Protein AF-A0A1I6K6W9-F1 (afdb_monomer)

Structure (mmCIF, N/CA/C/O backbone):
data_AF-A0A1I6K6W9-F1
#
_entry.id   AF-A0A1I6K6W9-F1
#
loop_
_atom_site.group_PDB
_atom_site.id
_atom_site.type_symbol
_atom_site.label_atom_id
_atom_site.label_alt_id
_atom_site.label_comp_id
_atom_site.label_asym_id
_atom_site.label_entity_id
_atom_site.label_seq_id
_atom_site.pdb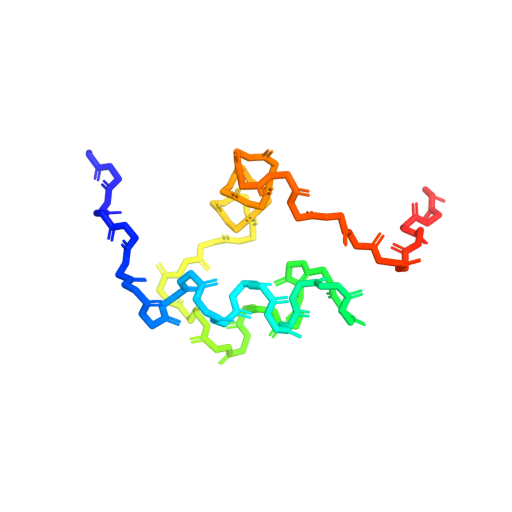x_PDB_ins_code
_atom_site.Cartn_x
_atom_site.Cartn_y
_atom_site.Cartn_z
_atom_site.occupancy
_atom_site.B_iso_or_equiv
_atom_site.auth_seq_id
_atom_site.auth_comp_id
_atom_site.auth_asym_id
_atom_site.auth_atom_id
_atom_site.pdbx_PDB_model_num
ATOM 1 N N .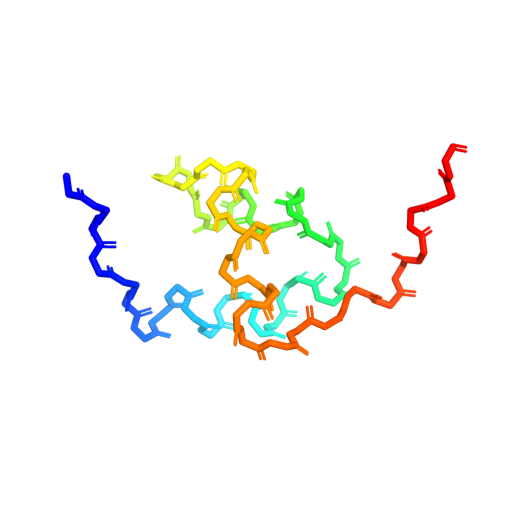 MET A 1 1 ? 10.141 3.228 -16.155 1.00 42.62 1 MET A N 1
ATOM 2 C CA . MET A 1 1 ? 9.067 4.128 -15.674 1.00 42.62 1 MET A CA 1
ATOM 3 C C . MET A 1 1 ? 8.088 3.319 -14.829 1.00 42.62 1 MET A C 1
ATOM 5 O O . MET A 1 1 ? 7.632 2.283 -15.289 1.00 42.62 1 MET A O 1
ATOM 9 N N . SER A 1 2 ? 7.817 3.717 -13.582 1.00 57.44 2 SER A N 1
ATOM 10 C CA . SER A 1 2 ? 6.780 3.063 -12.764 1.00 57.44 2 SER A CA 1
ATOM 11 C C . SER A 1 2 ? 5.413 3.383 -13.362 1.00 57.44 2 SER A C 1
ATOM 13 O O . SER A 1 2 ? 5.091 4.561 -13.487 1.00 57.44 2 SER A O 1
ATOM 15 N N . ALA A 1 3 ? 4.600 2.371 -13.675 1.00 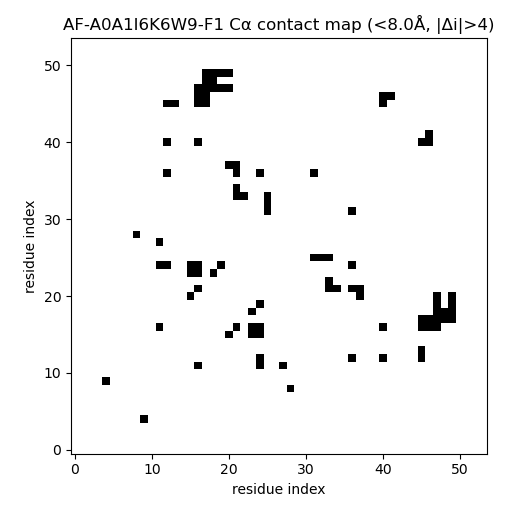73.88 3 ALA A N 1
ATOM 16 C CA . ALA A 1 3 ? 3.225 2.593 -14.113 1.00 73.88 3 ALA A CA 1
ATOM 17 C C . ALA A 1 3 ? 2.470 3.465 -13.084 1.00 73.88 3 ALA A C 1
ATOM 19 O O . ALA A 1 3 ? 2.629 3.234 -11.870 1.00 73.88 3 ALA A O 1
ATOM 20 N N . PRO A 1 4 ? 1.677 4.458 -13.529 1.00 83.25 4 PRO A N 1
ATOM 21 C CA . PRO A 1 4 ? 0.897 5.304 -12.632 1.00 83.25 4 PRO A CA 1
ATOM 22 C C . PRO A 1 4 ? -0.041 4.443 -11.784 1.00 83.25 4 PRO A C 1
ATOM 24 O O . PRO A 1 4 ? -0.532 3.406 -12.231 1.00 83.25 4 PRO A O 1
ATOM 27 N N . TRP A 1 5 ? -0.221 4.820 -10.520 1.00 85.00 5 TRP A N 1
ATOM 28 C CA . TRP A 1 5 ? -1.147 4.130 -9.627 1.00 85.00 5 TRP A CA 1
ATOM 29 C C . TRP A 1 5 ? -2.570 4.529 -9.984 1.00 85.00 5 TRP A C 1
ATOM 31 O O . TRP A 1 5 ? -2.904 5.711 -9.977 1.00 85.00 5 TRP A O 1
ATOM 41 N N . SER A 1 6 ? -3.405 3.547 -10.298 1.00 88.25 6 SER A N 1
ATOM 42 C CA . SER A 1 6 ? -4.809 3.796 -10.621 1.00 88.25 6 SER A CA 1
ATOM 43 C C . SER A 1 6 ?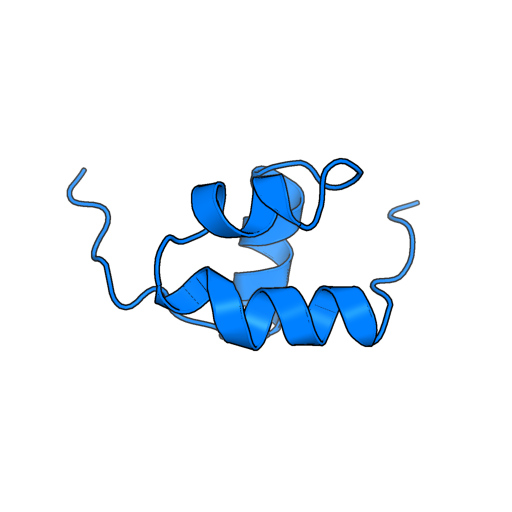 -5.613 4.069 -9.349 1.00 88.25 6 SER A C 1
ATOM 45 O O . SER A 1 6 ? -5.301 3.526 -8.288 1.00 88.25 6 SER A O 1
ATOM 47 N N . GLY A 1 7 ? -6.708 4.833 -9.447 1.00 88.69 7 GLY A N 1
ATOM 48 C CA . GLY A 1 7 ? -7.585 5.125 -8.301 1.00 88.69 7 GLY A CA 1
ATOM 49 C C . GLY A 1 7 ? -8.061 3.866 -7.560 1.00 88.69 7 GLY A C 1
ATOM 50 O O . GLY A 1 7 ? -8.093 3.842 -6.331 1.00 88.69 7 GLY A O 1
ATOM 51 N N . ARG A 1 8 ? -8.313 2.772 -8.294 1.00 88.25 8 ARG A N 1
ATOM 52 C CA . ARG A 1 8 ? -8.628 1.455 -7.717 1.00 88.25 8 ARG A CA 1
ATOM 53 C C . ARG A 1 8 ? -7.477 0.894 -6.874 1.00 88.25 8 ARG A C 1
ATOM 55 O O . ARG A 1 8 ? -7.720 0.401 -5.778 1.00 88.25 8 ARG A O 1
ATOM 62 N N . GLU A 1 9 ? -6.236 0.984 -7.350 1.00 89.62 9 GLU A N 1
ATOM 63 C CA . GLU A 1 9 ? -5.066 0.490 -6.610 1.00 89.62 9 GLU A CA 1
ATOM 64 C C . GLU A 1 9 ? -4.814 1.318 -5.341 1.00 89.62 9 GLU A C 1
ATOM 66 O O . GLU A 1 9 ? -4.502 0.766 -4.288 1.00 89.62 9 GLU A O 1
ATOM 71 N N . LEU A 1 10 ? -5.007 2.639 -5.420 1.00 89.38 10 LEU A N 1
ATOM 72 C CA . LEU A 1 10 ? -4.907 3.544 -4.273 1.00 89.38 10 LEU A CA 1
ATOM 73 C C . LEU A 1 10 ? -5.987 3.251 -3.221 1.00 89.38 10 LEU A C 1
ATOM 75 O O . LEU A 1 10 ? -5.692 3.237 -2.026 1.00 89.38 10 LEU A O 1
ATOM 79 N N . ALA A 1 11 ? -7.222 2.979 -3.653 1.00 91.12 11 ALA A N 1
ATOM 80 C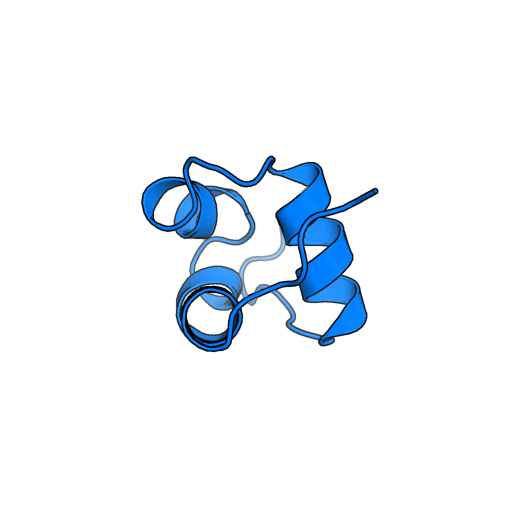 CA . ALA A 1 11 ? -8.315 2.586 -2.765 1.00 91.12 11 ALA A CA 1
ATOM 81 C C . ALA A 1 11 ? -8.019 1.255 -2.058 1.00 91.12 11 ALA A C 1
ATOM 83 O O . ALA A 1 11 ? -8.220 1.136 -0.849 1.00 91.12 11 ALA A O 1
ATOM 84 N N . VAL A 1 12 ? -7.469 0.280 -2.790 1.00 90.06 12 VAL A N 1
ATOM 85 C CA . VAL A 1 12 ? -7.008 -0.994 -2.222 1.00 90.06 12 VAL A CA 1
ATOM 86 C C . VAL A 1 12 ? -5.925 -0.762 -1.171 1.00 90.06 12 VAL A C 1
ATOM 88 O O . VAL A 1 12 ? -6.000 -1.331 -0.086 1.00 90.06 12 VAL A O 1
ATOM 91 N N . LEU A 1 13 ? -4.943 0.097 -1.452 1.00 88.81 13 LEU A N 1
ATOM 92 C CA . LEU A 1 13 ? -3.900 0.447 -0.489 1.00 88.81 13 LEU A CA 1
ATOM 93 C C . LEU A 1 13 ? -4.495 1.056 0.782 1.00 88.81 13 LEU A C 1
ATOM 95 O O . LEU A 1 13 ? -4.218 0.580 1.874 1.00 88.81 13 LEU A O 1
ATOM 99 N N . ARG A 1 14 ? -5.381 2.048 0.659 1.00 88.25 14 ARG A N 1
ATOM 100 C CA . ARG A 1 14 ? -6.012 2.695 1.823 1.00 88.25 14 ARG A CA 1
ATOM 101 C C . ARG A 1 14 ? -6.841 1.724 2.662 1.00 88.25 14 ARG A C 1
ATOM 103 O O . ARG A 1 14 ? -6.855 1.846 3.881 1.00 88.25 14 ARG A O 1
ATOM 110 N N . ARG A 1 15 ? -7.507 0.760 2.023 1.00 89.44 15 ARG A N 1
ATOM 111 C CA . ARG A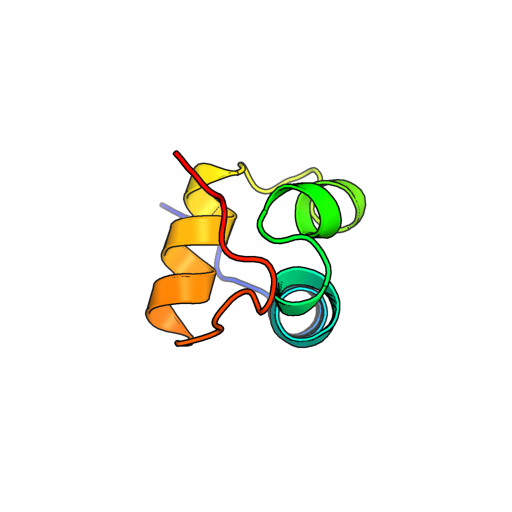 1 15 ? -8.414 -0.180 2.694 1.00 89.44 15 ARG A CA 1
ATOM 112 C C . ARG A 1 15 ? -7.705 -1.402 3.278 1.00 89.44 15 ARG A C 1
ATOM 114 O O . ARG A 1 15 ? -8.077 -1.856 4.353 1.00 89.44 15 ARG A O 1
ATOM 121 N N . HIS A 1 16 ? -6.697 -1.934 2.589 1.00 87.31 16 HIS A N 1
ATOM 122 C CA . HIS A 1 16 ? -6.062 -3.207 2.948 1.00 87.31 16 HIS A CA 1
ATOM 123 C C . HIS A 1 16 ? -4.675 -3.055 3.584 1.00 87.31 16 HIS A C 1
ATOM 125 O O . HIS A 1 16 ? -4.282 -3.914 4.374 1.00 87.31 16 HIS A O 1
ATOM 131 N N . TYR A 1 17 ? -3.942 -1.972 3.301 1.00 87.56 17 TYR A N 1
ATOM 132 C CA . TYR A 1 17 ? -2.607 -1.759 3.871 1.00 87.56 17 TYR A CA 1
ATOM 133 C C . TYR A 1 17 ? -2.626 -1.585 5.400 1.00 87.56 17 TYR A C 1
ATOM 135 O O . TYR A 1 17 ? -1.761 -2.163 6.058 1.00 87.56 17 TYR A O 1
ATOM 143 N N . PRO A 1 18 ? -3.606 -0.887 6.016 1.00 84.38 18 PRO A N 1
ATOM 144 C CA . PRO A 1 18 ? -3.700 -0.812 7.474 1.00 84.38 18 PRO A CA 1
ATOM 145 C C . PRO A 1 18 ? -3.885 -2.179 8.145 1.00 84.38 18 PRO A C 1
ATOM 147 O O . PRO A 1 18 ? -3.349 -2.395 9.227 1.00 84.38 18 PRO A O 1
ATOM 150 N N . ALA A 1 19 ? -4.607 -3.098 7.492 1.00 83.31 19 ALA A N 1
ATOM 151 C CA . ALA A 1 19 ? -4.999 -4.393 8.048 1.00 83.31 19 ALA A CA 1
ATOM 152 C C . ALA A 1 19 ? -3.897 -5.467 7.981 1.00 83.31 19 ALA A C 1
ATOM 154 O O . ALA A 1 19 ? -3.844 -6.347 8.837 1.00 83.31 19 ALA A O 1
ATOM 155 N N . GLY A 1 20 ? -3.015 -5.422 6.977 1.00 79.75 20 GLY A N 1
ATOM 156 C CA . GLY A 1 20 ? -1.983 -6.454 6.797 1.00 79.75 20 GLY A CA 1
ATOM 157 C C . GLY A 1 20 ? -0.777 -6.021 5.968 1.00 79.75 20 GLY A C 1
ATOM 158 O O . GLY A 1 20 ? -0.147 -6.861 5.319 1.00 79.75 20 GLY A O 1
ATOM 159 N N . ALA A 1 21 ? -0.477 -4.718 5.969 1.00 81.75 21 ALA A N 1
ATOM 160 C CA . ALA A 1 21 ? 0.651 -4.103 5.277 1.00 81.75 21 ALA A CA 1
ATOM 161 C C . ALA A 1 21 ? 0.743 -4.532 3.797 1.00 81.75 21 ALA A C 1
ATOM 163 O O . ALA A 1 21 ? -0.263 -4.712 3.103 1.00 81.75 21 ALA A O 1
ATOM 164 N N . SER A 1 22 ? 1.965 -4.695 3.286 1.00 82.56 22 SER A N 1
ATOM 165 C CA . SER A 1 22 ? 2.204 -5.055 1.886 1.00 82.56 22 SER A CA 1
ATOM 166 C C . SER A 1 22 ? 1.710 -6.460 1.512 1.00 82.56 22 SER A C 1
ATOM 168 O O . SER A 1 22 ? 1.365 -6.693 0.353 1.00 82.56 22 SER A O 1
ATOM 170 N N . GLY A 1 23 ? 1.626 -7.384 2.477 1.00 83.19 23 GLY A N 1
ATOM 171 C CA . GLY A 1 23 ? 1.168 -8.758 2.256 1.00 83.19 23 GLY A CA 1
ATOM 172 C C . GLY A 1 23 ? -0.321 -8.846 1.923 1.00 83.19 23 GLY A C 1
ATOM 173 O O . GLY A 1 23 ? -0.699 -9.547 0.985 1.00 83.19 23 GLY A O 1
ATOM 174 N N . ALA A 1 24 ? -1.161 -8.083 2.628 1.00 85.25 24 ALA A N 1
ATOM 175 C CA . ALA A 1 24 ? -2.590 -8.006 2.321 1.00 85.25 24 ALA A CA 1
ATOM 176 C C . ALA A 1 24 ? -2.836 -7.366 0.949 1.00 85.25 24 ALA A C 1
ATOM 178 O O . ALA A 1 24 ? -3.635 -7.870 0.163 1.00 85.25 24 ALA A O 1
ATOM 179 N N . CYS A 1 25 ? -2.110 -6.293 0.628 1.00 86.12 25 CYS A N 1
ATOM 180 C CA . CYS A 1 25 ? -2.237 -5.602 -0.654 1.00 86.12 25 CYS A CA 1
ATOM 181 C C . CYS A 1 25 ? -1.753 -6.434 -1.849 1.00 86.12 25 CYS A C 1
ATOM 183 O O . CYS A 1 25 ? -2.315 -6.299 -2.929 1.00 86.12 25 CYS A O 1
ATOM 185 N N . LEU A 1 26 ? -0.763 -7.313 -1.672 1.00 87.12 26 LEU A N 1
ATOM 186 C CA . LEU A 1 26 ? -0.238 -8.192 -2.726 1.00 87.12 26 LEU A CA 1
ATOM 187 C C . LEU A 1 26 ? -1.311 -9.078 -3.371 1.00 87.12 26 LEU A C 1
ATOM 189 O O . LEU A 1 26 ? -1.286 -9.275 -4.582 1.00 87.12 26 LEU A O 1
ATOM 193 N N . ARG A 1 27 ? -2.280 -9.569 -2.582 1.00 86.88 27 ARG A N 1
ATOM 194 C CA . ARG A 1 27 ? -3.413 -10.359 -3.101 1.00 86.88 27 ARG A CA 1
ATOM 195 C C . ARG A 1 27 ? -4.292 -9.563 -4.064 1.00 86.88 27 ARG A C 1
ATOM 197 O O . ARG A 1 27 ? -4.842 -10.131 -4.999 1.00 86.88 27 ARG A O 1
ATOM 204 N N . PHE A 1 28 ? -4.415 -8.259 -3.841 1.00 85.81 28 PHE A N 1
ATOM 205 C CA . PHE A 1 28 ? -5.237 -7.363 -4.656 1.00 85.81 28 PHE A CA 1
ATOM 206 C C . PHE A 1 28 ? -4.432 -6.639 -5.744 1.00 85.81 28 PHE A C 1
ATOM 208 O O . PHE A 1 28 ? -5.007 -6.107 -6.690 1.00 85.81 28 PHE A O 1
ATOM 215 N N . LEU A 1 29 ? -3.103 -6.617 -5.615 1.00 86.75 29 LEU A N 1
ATOM 216 C CA . LEU A 1 29 ? -2.169 -5.939 -6.508 1.00 86.75 29 LEU A CA 1
ATOM 217 C C . LEU A 1 29 ? -1.083 -6.910 -7.002 1.00 86.75 29 LEU A C 1
ATOM 219 O O . LEU A 1 29 ? 0.100 -6.670 -6.760 1.00 86.75 29 LEU A O 1
ATOM 223 N N . PRO A 1 30 ? -1.438 -7.978 -7.742 1.00 82.06 30 PRO A N 1
ATOM 224 C CA . PRO A 1 30 ? -0.460 -8.961 -8.219 1.00 82.06 30 PRO A CA 1
ATOM 225 C C . PRO A 1 30 ? 0.566 -8.356 -9.190 1.00 82.06 30 PRO A C 1
ATOM 227 O O . PRO A 1 30 ? 1.665 -8.876 -9.347 1.00 82.06 30 PRO A O 1
ATOM 230 N N . ARG A 1 31 ? 0.232 -7.223 -9.823 1.00 83.88 31 ARG A N 1
ATOM 231 C CA . ARG A 1 31 ? 1.130 -6.469 -10.714 1.00 83.88 31 ARG A CA 1
ATOM 232 C C . ARG A 1 31 ? 2.081 -5.519 -9.975 1.00 83.88 31 ARG A C 1
ATOM 234 O O . ARG A 1 31 ? 2.906 -4.872 -10.615 1.00 83.88 31 ARG A O 1
ATOM 241 N N . ARG A 1 32 ? 1.966 -5.385 -8.648 1.00 86.38 32 ARG A N 1
ATOM 242 C CA . ARG A 1 32 ? 2.817 -4.507 -7.832 1.00 86.38 32 ARG A CA 1
ATOM 243 C C . ARG A 1 32 ? 3.658 -5.346 -6.879 1.00 86.38 32 ARG A C 1
ATOM 245 O O . ARG A 1 32 ? 3.161 -6.216 -6.175 1.00 86.38 32 ARG A O 1
ATOM 252 N N . SER A 1 33 ? 4.951 -5.047 -6.819 1.00 87.00 33 SER A N 1
ATOM 253 C CA . SER A 1 33 ? 5.852 -5.681 -5.857 1.00 87.00 33 SER A CA 1
ATOM 254 C C . SER A 1 33 ? 5.619 -5.140 -4.442 1.00 87.00 33 SER A C 1
ATOM 256 O O . SER A 1 33 ? 5.197 -3.994 -4.271 1.00 87.00 33 SER A O 1
ATOM 258 N N . LYS A 1 34 ? 5.978 -5.924 -3.411 1.00 86.56 34 LYS A N 1
ATOM 259 C CA . LYS A 1 34 ? 5.942 -5.480 -1.998 1.00 86.56 34 LYS A CA 1
ATOM 260 C C . LYS A 1 34 ? 6.592 -4.113 -1.816 1.00 86.56 34 LYS A C 1
ATOM 262 O O . LYS A 1 34 ? 6.022 -3.231 -1.186 1.00 86.56 34 LYS A O 1
ATOM 267 N N . ARG A 1 35 ? 7.765 -3.924 -2.427 1.00 87.00 35 ARG A N 1
ATOM 268 C CA . ARG A 1 35 ? 8.532 -2.679 -2.343 1.00 87.00 35 ARG A CA 1
ATOM 269 C C . ARG A 1 35 ? 7.791 -1.503 -2.976 1.00 87.00 35 ARG A C 1
ATOM 271 O O . ARG A 1 35 ? 7.766 -0.433 -2.381 1.00 87.00 35 ARG A O 1
ATOM 278 N N . ALA A 1 36 ? 7.137 -1.697 -4.125 1.00 88.31 36 ALA A N 1
ATOM 279 C CA . ALA A 1 36 ? 6.315 -0.655 -4.740 1.00 88.31 36 ALA A CA 1
ATOM 280 C C . ALA A 1 36 ? 5.121 -0.272 -3.852 1.00 88.31 36 ALA A C 1
ATOM 282 O O . ALA A 1 36 ? 4.822 0.912 -3.715 1.00 88.31 36 ALA A O 1
ATOM 283 N N . ILE A 1 37 ? 4.476 -1.260 -3.222 1.00 88.88 37 ILE A N 1
ATOM 284 C CA . ILE A 1 37 ? 3.362 -1.039 -2.292 1.00 88.88 37 ILE A CA 1
ATOM 285 C C . ILE A 1 37 ? 3.838 -0.257 -1.062 1.00 88.88 37 ILE A C 1
ATOM 287 O O . ILE A 1 37 ? 3.193 0.719 -0.704 1.00 88.88 37 ILE A O 1
ATOM 291 N N . ILE A 1 38 ? 4.970 -0.631 -0.455 1.00 86.56 38 ILE A N 1
ATOM 292 C CA . ILE A 1 38 ? 5.540 0.075 0.706 1.00 86.56 38 ILE A CA 1
ATOM 293 C C . ILE A 1 38 ? 5.871 1.521 0.341 1.00 86.56 38 ILE A C 1
ATOM 295 O O . ILE A 1 38 ? 5.392 2.438 0.996 1.00 86.56 38 ILE A O 1
ATOM 299 N N . VAL A 1 39 ? 6.625 1.736 -0.745 1.00 89.00 39 VAL A N 1
ATOM 300 C CA . VAL A 1 39 ? 6.991 3.086 -1.205 1.00 89.00 39 VAL A CA 1
ATOM 301 C C . VAL A 1 39 ? 5.744 3.934 -1.433 1.00 89.00 39 VAL A C 1
ATOM 303 O O . VAL A 1 39 ? 5.716 5.103 -1.048 1.00 89.00 39 VAL A O 1
ATOM 306 N N . GLN A 1 40 ? 4.702 3.358 -2.036 1.00 89.00 40 GLN A N 1
ATOM 307 C CA . GLN A 1 40 ? 3.486 4.106 -2.302 1.00 89.00 40 GLN A CA 1
ATOM 308 C C . GLN A 1 40 ? 2.634 4.331 -1.046 1.00 89.00 40 GLN A C 1
ATOM 310 O O . GLN A 1 40 ? 2.086 5.414 -0.876 1.00 89.00 40 GLN A O 1
ATOM 315 N N . ALA A 1 41 ? 2.575 3.374 -0.122 1.00 87.81 41 ALA A N 1
ATOM 316 C CA . ALA A 1 41 ? 1.947 3.571 1.180 1.00 87.81 41 ALA A CA 1
ATOM 317 C C . ALA A 1 41 ? 2.628 4.696 1.962 1.00 87.81 41 ALA A C 1
ATOM 319 O O . ALA A 1 41 ? 1.943 5.561 2.498 1.00 87.81 41 ALA A O 1
ATOM 320 N N . THR A 1 42 ? 3.964 4.730 1.969 1.00 86.56 42 THR A N 1
ATOM 321 C CA . THR A 1 42 ? 4.749 5.794 2.603 1.00 86.56 42 THR A CA 1
ATOM 322 C C . THR A 1 42 ? 4.459 7.151 1.967 1.00 86.56 42 THR A C 1
ATOM 324 O O . THR A 1 42 ? 4.211 8.113 2.688 1.00 86.56 42 THR A O 1
ATOM 327 N N . ARG A 1 43 ? 4.416 7.229 0.629 1.00 88.44 43 ARG A N 1
ATOM 328 C CA . ARG A 1 43 ? 4.050 8.457 -0.103 1.00 88.44 43 ARG A CA 1
ATOM 329 C C . ARG A 1 43 ? 2.629 8.930 0.201 1.00 88.44 43 ARG A C 1
ATOM 331 O O . ARG A 1 43 ? 2.402 10.126 0.316 1.00 88.44 43 ARG A O 1
ATOM 338 N N . LEU A 1 44 ? 1.686 8.003 0.357 1.00 85.88 44 LEU A N 1
ATOM 339 C CA . LEU A 1 44 ? 0.297 8.289 0.732 1.00 85.88 44 LEU A CA 1
ATOM 340 C C . LEU A 1 44 ? 0.101 8.449 2.247 1.00 85.88 44 LEU A C 1
ATOM 342 O O . LEU A 1 44 ? -1.034 8.616 2.692 1.00 85.88 44 LEU A O 1
ATOM 346 N N . GLN A 1 45 ? 1.180 8.348 3.031 1.00 86.62 45 GLN A N 1
ATOM 347 C CA . GLN A 1 45 ? 1.182 8.357 4.496 1.00 86.62 45 GLN A CA 1
ATOM 348 C C . GLN A 1 45 ? 0.221 7.332 5.130 1.00 86.62 45 GLN A C 1
ATOM 350 O O . GLN A 1 45 ? -0.270 7.519 6.242 1.00 86.62 45 GLN A O 1
ATOM 355 N N . ILE A 1 46 ? -0.025 6.213 4.445 1.00 86.06 46 ILE A N 1
ATOM 356 C CA . ILE A 1 46 ? -0.854 5.118 4.949 1.00 86.06 46 ILE A CA 1
ATOM 357 C C . ILE A 1 46 ? 0.003 4.288 5.900 1.00 86.06 46 ILE A C 1
ATOM 359 O O . ILE A 1 46 ? 0.943 3.602 5.493 1.00 86.06 46 ILE A O 1
ATOM 363 N N . ARG A 1 47 ? -0.319 4.356 7.190 1.00 76.50 47 ARG A N 1
ATOM 364 C CA . ARG A 1 47 ? 0.368 3.591 8.230 1.00 76.50 47 ARG A CA 1
ATOM 365 C C . ARG A 1 47 ? -0.326 2.245 8.421 1.00 76.50 47 ARG A C 1
ATOM 367 O O . ARG A 1 47 ? -1.550 2.169 8.477 1.00 76.50 47 ARG A O 1
ATOM 374 N N . THR A 1 48 ? 0.465 1.183 8.519 1.00 74.19 48 THR A N 1
ATOM 375 C CA . THR A 1 48 ? -0.022 -0.119 8.989 1.00 74.19 48 THR A CA 1
ATOM 376 C C . THR A 1 48 ? -0.292 -0.031 10.491 1.00 74.19 48 THR A C 1
ATOM 378 O O . THR A 1 48 ? 0.534 0.507 11.228 1.00 74.19 48 THR A O 1
ATOM 381 N N . THR A 1 49 ? -1.447 -0.517 10.953 1.00 66.38 49 THR A N 1
ATOM 382 C CA . THR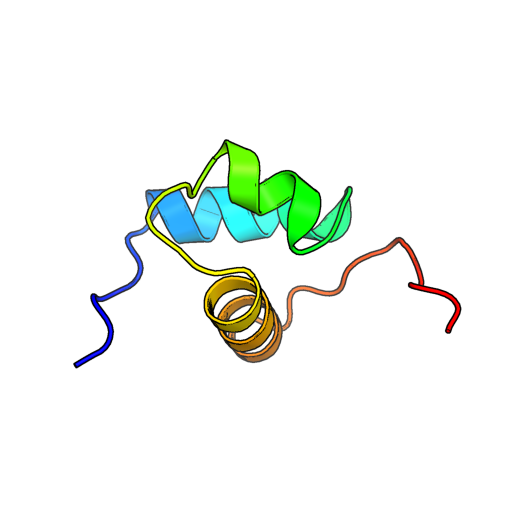 A 1 49 ? -1.759 -0.570 12.394 1.00 66.38 49 THR A CA 1
ATOM 383 C C . THR A 1 49 ? -1.041 -1.739 13.062 1.00 66.38 49 THR A C 1
ATOM 385 O O . THR A 1 49 ? -0.729 -1.697 14.253 1.00 66.38 49 THR A O 1
ATOM 388 N N . ARG A 1 50 ? -0.693 -2.765 12.277 1.00 57.25 50 ARG A N 1
ATOM 389 C CA . ARG A 1 50 ? 0.169 -3.856 12.708 1.00 57.25 50 ARG A CA 1
ATOM 390 C C . ARG A 1 50 ? 1.610 -3.352 12.692 1.00 57.25 50 ARG A C 1
ATOM 392 O O . ARG A 1 50 ? 2.198 -3.185 11.622 1.00 57.25 50 ARG A O 1
ATOM 399 N N . LYS A 1 51 ? 2.173 -3.093 13.875 1.00 47.06 51 LYS A N 1
ATOM 400 C CA . LYS A 1 51 ? 3.626 -2.978 14.047 1.00 47.06 51 LYS A CA 1
ATOM 401 C C . LYS A 1 51 ? 4.233 -4.290 13.540 1.00 47.06 51 LYS A C 1
ATOM 4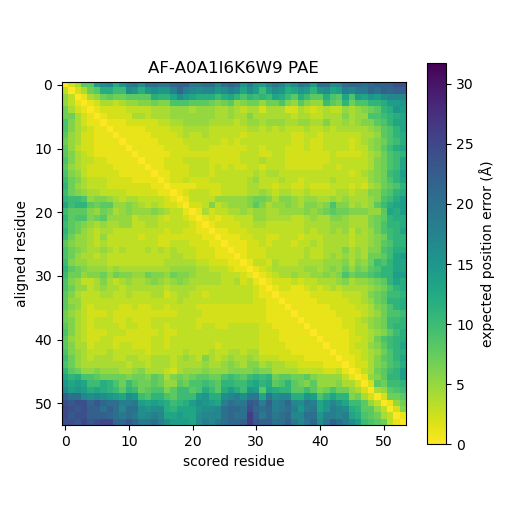03 O O . LYS A 1 51 ? 4.034 -5.329 14.167 1.00 47.06 51 LYS A O 1
ATOM 408 N N . GLU A 1 52 ? 4.914 -4.266 12.396 1.00 48.97 52 GLU A N 1
ATOM 409 C CA . GLU A 1 52 ? 5.909 -5.296 12.095 1.00 48.97 52 GLU A CA 1
ATOM 410 C C . GLU A 1 52 ? 6.971 -5.150 13.186 1.00 48.97 52 GLU A C 1
ATOM 412 O O . GLU A 1 52 ? 7.722 -4.177 13.228 1.00 48.97 52 GLU A O 1
ATOM 417 N N . ARG A 1 53 ? 6.892 -6.043 14.174 1.00 41.84 53 ARG A N 1
ATOM 418 C CA . ARG A 1 53 ? 7.937 -6.222 15.172 1.00 41.84 53 ARG A CA 1
ATOM 419 C C . ARG A 1 53 ? 9.129 -6.823 14.405 1.00 41.84 53 ARG A C 1
ATOM 421 O O . ARG A 1 53 ? 8.877 -7.780 13.669 1.00 41.84 53 ARG A O 1
ATOM 428 N N . PRO A 1 54 ? 10.325 -6.216 14.487 1.00 49.31 54 PRO A N 1
ATOM 429 C CA . PRO A 1 54 ? 11.513 -6.686 13.777 1.00 49.31 54 PRO A CA 1
ATOM 430 C C . PRO A 1 54 ? 11.899 -8.109 14.181 1.00 49.31 54 PRO A C 1
ATOM 432 O O . PRO A 1 54 ? 11.520 -8.526 15.304 1.00 49.31 54 PRO A O 1
#

Sequence (54 aa):
MSAPWSGRELAVLRRHYPAGASGACLRFLPRRSKRAIIVQATRLQIRTTRKERP

Secondary structure (DSSP, 8-state):
-PPPPPHHHHHHHHHHHHHHHHHHHHHH-TTS-HHHHHHHHHHTT---SS----

Radius of gyration: 10.31 Å; Cα contacts (8 Å, |Δi|>4): 48; chains: 1; bounding box: 20×19×31 Å

pLDDT: mean 80.73, std 13.08, range [41.84, 91.12]

Organism: NCBI:txid1166337

Nearest PDB structures (foldseek):
  2dim-assembly1_A  TM=6.698E-01  e=1.917E+00  Homo sapiens
  3qp6-assembly1_A-2  TM=4.232E-01  e=3.390E+00  Chromobacterium violaceum

Foldseek 3Di:
DPDDQDPVLVVLLLVQCQPPNLVRSCVVCVVDDSVRSNVVCVVVVPDHVDPPDD

Mean predicted aligned error: 5.85 Å

Solvent-accessible surface area (backbone atoms only — not comparable to full-atom values):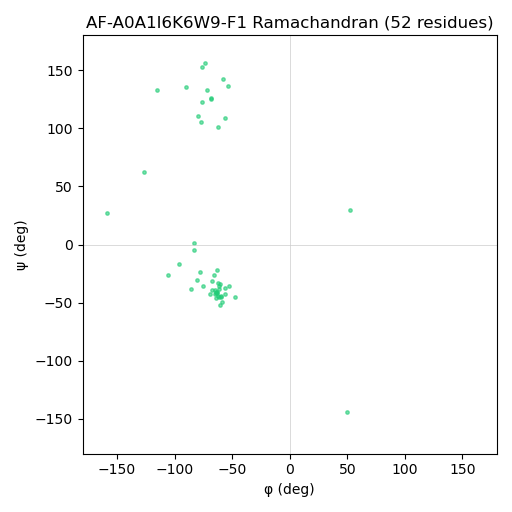 3304 Å² total; per-residue (Å²): 132,83,78,81,83,48,74,68,56,53,50,44,43,70,68,30,20,37,78,45,34,46,69,48,31,37,78,79,33,79,92,47,52,57,68,57,46,47,55,48,29,59,74,70,67,56,62,48,74,65,75,81,75,129